Protein AF-A0A521X5S0-F1 (afdb_monomer_lite)

Radius of gyration: 18.9 Å; chains: 1; bounding box: 39×21×58 Å

pLDDT: mean 84.87, std 14.05, range [53.5, 98.0]

Sequence (92 aa):
MVPQPQSWYEFPIVPGLEDKARILFFHVPMAWVTVVAFMVAMVFGIKYLAKRNMDDDTKSVASAGLGLLFCILATTTGSLWAKFSWGSFWNW

Structure (mmCIF, N/CA/C/O backbone):
data_AF-A0A521X5S0-F1
#
_entry.id   AF-A0A521X5S0-F1
#
loop_
_atom_site.group_PDB
_atom_site.id
_atom_site.type_symbol
_atom_site.label_atom_id
_atom_site.label_alt_id
_atom_site.label_comp_id
_atom_site.label_asym_id
_atom_site.label_entity_id
_atom_site.label_seq_id
_atom_site.pdbx_PDB_ins_code
_atom_site.Cartn_x
_atom_site.Cartn_y
_atom_site.Cartn_z
_atom_site.occupancy
_atom_site.B_iso_or_equiv
_atom_site.auth_seq_id
_atom_site.auth_comp_id
_atom_site.auth_asym_id
_atom_site.auth_atom_id
_atom_site.pdbx_PDB_model_num
ATOM 1 N N . MET A 1 1 ? 6.419 13.369 -25.836 1.00 53.50 1 MET A N 1
ATOM 2 C CA . MET A 1 1 ? 5.143 13.145 -26.550 1.00 53.50 1 MET A CA 1
ATOM 3 C C . MET A 1 1 ? 5.452 12.276 -27.757 1.00 53.50 1 MET A C 1
ATOM 5 O O . MET A 1 1 ? 6.420 12.583 -28.441 1.00 53.50 1 MET A O 1
ATOM 9 N N . VAL A 1 2 ? 4.732 11.166 -27.955 1.00 59.38 2 VAL A N 1
ATOM 10 C CA . VAL A 1 2 ? 4.898 10.318 -29.150 1.00 59.38 2 VAL A CA 1
ATOM 11 C C . VAL A 1 2 ? 4.385 11.112 -30.358 1.00 59.38 2 VAL A C 1
ATOM 13 O O . VAL A 1 2 ? 3.269 11.621 -30.275 1.00 59.38 2 VAL A O 1
ATOM 16 N N . PRO A 1 3 ? 5.152 11.257 -31.452 1.00 69.19 3 PRO A N 1
ATOM 17 C CA . PRO A 1 3 ? 4.728 12.065 -32.600 1.00 69.19 3 PRO A CA 1
ATOM 18 C C . PRO A 1 3 ? 3.477 11.530 -33.327 1.00 69.19 3 PRO A C 1
ATOM 20 O O . PRO A 1 3 ? 2.781 12.302 -33.983 1.00 69.19 3 PRO A O 1
ATOM 23 N N . GLN A 1 4 ? 3.201 10.222 -33.223 1.00 72.62 4 GLN A N 1
ATOM 24 C CA . GLN A 1 4 ? 2.096 9.506 -33.880 1.00 72.62 4 GLN A CA 1
ATOM 25 C C . GLN A 1 4 ? 1.697 8.251 -33.059 1.00 72.62 4 GLN A C 1
ATOM 27 O O . GLN A 1 4 ? 2.235 7.180 -33.328 1.00 72.62 4 GLN A O 1
ATOM 32 N N . PRO A 1 5 ? 0.830 8.338 -32.033 1.00 62.84 5 PRO A N 1
ATOM 33 C CA . PRO A 1 5 ? 0.382 7.149 -31.306 1.00 62.84 5 PRO A CA 1
ATOM 34 C C . PRO A 1 5 ? -0.651 6.367 -32.136 1.00 62.84 5 PRO A C 1
ATOM 36 O O . PRO A 1 5 ? -1.725 6.886 -32.438 1.00 62.84 5 PRO A O 1
ATOM 39 N N . GLN A 1 6 ? -0.353 5.119 -32.494 1.00 77.69 6 GLN A N 1
ATOM 40 C CA . GLN A 1 6 ? -1.281 4.215 -33.184 1.00 77.69 6 GLN A CA 1
ATOM 41 C C . GLN A 1 6 ? -2.253 3.532 -32.210 1.00 77.69 6 GLN A C 1
ATOM 43 O O . GLN A 1 6 ? -3.352 3.121 -32.584 1.00 77.69 6 GLN A O 1
ATOM 48 N N . SER A 1 7 ? -1.878 3.463 -30.935 1.00 74.88 7 SER A N 1
ATOM 49 C CA . SER A 1 7 ? -2.703 2.966 -29.842 1.00 74.88 7 SER A CA 1
ATOM 50 C C . SER A 1 7 ? -2.563 3.846 -28.601 1.00 74.88 7 SER A C 1
ATOM 52 O O . SER A 1 7 ? -1.546 4.492 -28.363 1.00 74.88 7 SER A O 1
ATOM 54 N N . TRP A 1 8 ? -3.600 3.869 -27.768 1.00 67.75 8 TRP A N 1
ATOM 55 C CA . TRP A 1 8 ? -3.642 4.709 -26.568 1.00 67.75 8 TRP A CA 1
ATOM 56 C C . TRP A 1 8 ? -2.655 4.282 -25.465 1.00 67.75 8 TRP A C 1
ATOM 58 O O . TRP A 1 8 ? -2.436 5.028 -24.514 1.00 67.75 8 TRP A O 1
ATOM 68 N N . TYR A 1 9 ? -2.050 3.099 -25.603 1.00 65.62 9 TYR A N 1
ATOM 69 C CA . TYR A 1 9 ? -1.015 2.572 -24.711 1.00 65.62 9 TYR A CA 1
ATOM 70 C C . TYR A 1 9 ? 0.416 2.856 -25.195 1.00 65.62 9 TYR A C 1
ATOM 72 O O . TYR A 1 9 ? 1.373 2.366 -24.590 1.00 65.62 9 TYR A O 1
ATOM 80 N N . GLU A 1 10 ? 0.594 3.582 -26.300 1.00 63.78 10 GLU A N 1
ATOM 81 C CA . GLU A 1 10 ? 1.927 3.904 -26.805 1.00 63.78 10 GLU A CA 1
ATOM 82 C C . GLU A 1 10 ? 2.583 5.008 -25.980 1.00 63.78 10 GLU A C 1
ATOM 84 O O . GLU A 1 10 ? 2.184 6.174 -25.992 1.00 63.78 10 GLU A O 1
ATOM 89 N N . PHE A 1 11 ? 3.637 4.619 -25.264 1.00 63.47 11 PHE A N 1
ATOM 90 C CA . PHE A 1 11 ? 4.486 5.526 -24.506 1.00 63.47 11 PHE A CA 1
ATOM 91 C C . PHE A 1 11 ? 5.703 5.936 -25.341 1.00 63.47 11 PHE A C 1
ATOM 93 O O . PHE A 1 11 ? 6.222 5.127 -26.113 1.00 63.47 11 PHE A O 1
ATOM 100 N N . PRO A 1 12 ? 6.192 7.183 -25.199 1.00 62.47 12 PRO A N 1
ATOM 101 C CA . PRO A 1 12 ? 7.413 7.600 -25.868 1.00 62.47 12 PRO A CA 1
ATOM 102 C C . PRO A 1 12 ? 8.572 6.736 -25.385 1.00 62.47 12 PRO A C 1
ATOM 104 O O . PRO A 1 12 ? 8.797 6.594 -24.184 1.00 62.47 12 PRO A O 1
ATOM 107 N N . ILE A 1 13 ? 9.302 6.173 -26.342 1.00 63.06 13 ILE A N 1
ATOM 108 C CA . ILE A 1 13 ? 10.524 5.416 -26.109 1.00 63.06 13 ILE A CA 1
ATOM 109 C C . ILE A 1 13 ? 11.564 6.403 -25.573 1.00 63.06 13 ILE A C 1
ATOM 111 O O . ILE A 1 13 ? 12.170 7.163 -26.327 1.00 63.06 13 ILE A O 1
ATOM 115 N N . VAL A 1 14 ? 11.709 6.457 -24.249 1.00 61.62 14 VAL A N 1
ATOM 116 C CA . VAL A 1 14 ? 12.773 7.221 -23.594 1.00 61.62 14 VAL A CA 1
ATOM 117 C C . VAL A 1 14 ? 13.993 6.303 -23.524 1.00 61.62 14 VAL A C 1
ATOM 119 O O . VAL A 1 14 ? 13.900 5.261 -22.860 1.00 61.62 14 VAL A O 1
ATOM 122 N N . PRO A 1 15 ? 15.121 6.646 -24.177 1.00 55.84 15 PRO A N 1
ATOM 123 C CA . PRO A 1 15 ? 16.327 5.827 -24.139 1.00 55.84 15 PRO A CA 1
ATOM 124 C C . PRO A 1 15 ? 16.727 5.546 -22.682 1.00 55.84 15 PRO A C 1
ATOM 126 O O . PRO A 1 15 ? 16.999 6.471 -21.921 1.00 55.84 15 PRO A O 1
ATOM 129 N N . GLY A 1 16 ? 16.694 4.271 -22.277 1.00 58.66 16 GLY A N 1
ATOM 130 C CA . GLY A 1 16 ? 17.018 3.814 -20.918 1.00 58.66 16 GLY A CA 1
ATOM 131 C C . GLY A 1 16 ? 15.828 3.501 -19.995 1.00 58.66 16 GLY A C 1
ATOM 132 O O . GLY A 1 16 ? 16.015 2.745 -19.038 1.00 58.66 16 GLY A O 1
ATOM 133 N N . LEU A 1 17 ? 14.615 3.997 -20.281 1.00 58.75 17 LEU A N 1
ATOM 134 C CA . LEU A 1 17 ? 13.441 3.851 -19.398 1.00 58.75 17 LEU A CA 1
ATOM 135 C C . LEU A 1 17 ? 12.231 3.137 -20.037 1.00 58.75 17 LEU A C 1
ATOM 137 O O . LEU A 1 17 ? 11.385 2.672 -19.279 1.00 58.75 17 LEU A O 1
ATOM 141 N N . GLU A 1 18 ? 12.189 3.011 -21.373 1.00 67.69 18 GLU A N 1
ATOM 142 C CA . GLU A 1 18 ? 11.196 2.306 -22.226 1.00 67.69 18 GLU A CA 1
ATOM 143 C C . GLU A 1 18 ? 10.056 1.545 -21.493 1.00 67.69 18 GLU A C 1
ATOM 145 O O . GLU A 1 18 ? 9.193 2.155 -20.859 1.00 67.69 18 GLU A O 1
ATOM 150 N N . ASP A 1 19 ? 10.025 0.206 -21.573 1.00 63.06 19 ASP A N 1
ATOM 151 C CA . ASP A 1 19 ? 9.002 -0.652 -20.955 1.00 63.06 19 ASP A CA 1
ATOM 152 C C . ASP A 1 19 ? 9.142 -0.751 -19.430 1.00 63.06 19 ASP A C 1
ATOM 154 O O . ASP A 1 19 ? 8.219 -1.181 -18.734 1.00 63.06 19 ASP A O 1
ATOM 158 N N . LYS A 1 20 ? 10.273 -0.295 -18.884 1.00 62.28 20 LYS A N 1
ATOM 159 C CA . LYS A 1 20 ? 10.559 -0.299 -17.445 1.00 62.28 20 LYS A CA 1
ATOM 160 C C . LYS A 1 20 ? 9.681 0.699 -16.693 1.00 62.28 20 LYS A C 1
ATOM 162 O O . LYS A 1 20 ? 9.346 0.459 -15.538 1.00 62.28 20 LYS A O 1
ATOM 167 N N . ALA A 1 21 ? 9.263 1.790 -17.338 1.00 69.38 21 ALA A N 1
ATOM 168 C CA . ALA A 1 21 ? 8.348 2.762 -16.745 1.00 69.38 21 ALA A CA 1
ATOM 169 C C . ALA A 1 21 ? 6.925 2.205 -16.558 1.00 69.38 21 ALA A C 1
ATOM 171 O O . ALA A 1 21 ? 6.209 2.654 -15.664 1.00 69.38 21 ALA A O 1
ATOM 172 N N . ARG A 1 22 ? 6.513 1.194 -17.341 1.00 75.75 22 ARG A N 1
ATOM 173 C CA . ARG A 1 22 ? 5.152 0.630 -17.279 1.00 75.75 22 ARG A CA 1
ATOM 174 C C . ARG A 1 22 ? 4.840 0.017 -15.914 1.00 75.75 22 ARG A C 1
ATOM 176 O O . ARG A 1 22 ? 3.739 0.185 -15.402 1.00 75.75 22 ARG A O 1
ATOM 183 N N . ILE A 1 23 ? 5.822 -0.644 -15.295 1.00 83.19 23 ILE A N 1
ATOM 184 C CA . ILE A 1 23 ? 5.643 -1.272 -13.980 1.00 83.19 23 ILE A CA 1
ATOM 185 C C . ILE A 1 23 ? 5.423 -0.236 -12.871 1.00 83.19 23 ILE A C 1
ATOM 187 O O . ILE A 1 23 ? 4.720 -0.526 -11.907 1.00 83.19 23 ILE A O 1
ATOM 191 N N . LEU A 1 24 ? 5.959 0.984 -13.019 1.00 84.06 24 LEU A N 1
ATOM 192 C CA . LEU A 1 24 ? 5.797 2.057 -12.034 1.00 84.06 24 LEU A CA 1
ATOM 193 C C . LEU A 1 24 ? 4.345 2.530 -11.936 1.00 84.06 24 LEU A C 1
ATOM 195 O O . LEU A 1 24 ? 3.896 2.858 -10.840 1.00 84.06 24 LEU A O 1
ATOM 199 N N . PHE A 1 25 ? 3.588 2.483 -13.037 1.00 84.81 25 PHE A N 1
ATOM 200 C CA . PHE A 1 25 ? 2.156 2.795 -13.023 1.00 84.81 25 PHE A CA 1
ATOM 201 C C . PHE A 1 25 ? 1.338 1.816 -12.177 1.00 84.81 25 PHE A C 1
ATOM 203 O O . PHE A 1 25 ? 0.272 2.185 -11.702 1.00 84.81 25 PHE A O 1
ATOM 210 N N . PHE A 1 26 ? 1.835 0.598 -11.947 1.00 86.75 26 PHE A N 1
ATOM 211 C CA . PHE A 1 26 ? 1.220 -0.355 -11.023 1.00 86.75 26 PHE A CA 1
ATOM 212 C C . PHE A 1 26 ? 1.851 -0.269 -9.631 1.00 86.75 26 PHE A C 1
ATOM 214 O O . PHE A 1 26 ? 1.138 -0.188 -8.633 1.00 86.75 26 PHE A O 1
ATOM 221 N N . HIS A 1 27 ? 3.184 -0.243 -9.557 1.00 90.94 27 HIS A N 1
ATOM 222 C CA . HIS A 1 27 ? 3.942 -0.222 -8.307 1.00 90.94 27 HIS A CA 1
ATOM 223 C C . HIS A 1 27 ? 3.576 0.972 -7.416 1.00 90.94 27 HIS A C 1
ATOM 225 O O . HIS A 1 27 ? 3.284 0.784 -6.236 1.00 90.94 27 HIS A O 1
ATOM 231 N N . VAL A 1 28 ? 3.542 2.188 -7.973 1.00 92.12 28 VAL A N 1
ATOM 232 C CA . VAL A 1 28 ? 3.321 3.413 -7.189 1.00 92.12 28 VAL A CA 1
ATOM 233 C C . VAL A 1 28 ? 1.926 3.432 -6.546 1.00 92.12 28 VAL A C 1
ATOM 235 O O . VAL A 1 28 ? 1.855 3.632 -5.331 1.00 92.12 28 VAL A O 1
ATOM 238 N N . PRO A 1 29 ? 0.815 3.164 -7.266 1.00 94.12 29 PRO A N 1
ATOM 239 C CA . PRO A 1 29 ? -0.492 3.024 -6.626 1.00 94.12 29 PRO A CA 1
ATOM 240 C C . PRO A 1 29 ? -0.540 1.925 -5.559 1.00 94.12 29 PRO A C 1
ATOM 242 O O . PRO A 1 29 ? -1.095 2.157 -4.489 1.00 94.12 29 PRO A O 1
ATOM 245 N N . MET A 1 30 ? 0.069 0.756 -5.795 1.00 94.31 30 MET A N 1
ATOM 246 C CA . MET A 1 30 ? 0.088 -0.333 -4.804 1.00 94.31 30 MET A CA 1
ATOM 247 C C . MET A 1 30 ? 0.839 0.056 -3.523 1.00 94.31 30 MET A C 1
ATOM 249 O O . MET A 1 30 ? 0.382 -0.252 -2.418 1.00 94.31 30 MET A O 1
ATOM 253 N N . ALA A 1 31 ? 1.953 0.781 -3.648 1.00 94.94 31 ALA A N 1
ATOM 254 C CA . ALA A 1 31 ? 2.686 1.312 -2.503 1.00 94.94 31 ALA A CA 1
ATOM 255 C C . ALA A 1 31 ? 1.826 2.300 -1.696 1.00 94.94 31 ALA A C 1
ATOM 257 O O . ALA A 1 31 ? 1.759 2.206 -0.471 1.00 94.94 31 ALA A O 1
ATOM 258 N N . TRP A 1 32 ? 1.089 3.194 -2.361 1.00 97.19 32 TRP A N 1
ATOM 259 C CA . TRP A 1 32 ? 0.180 4.118 -1.676 1.00 97.19 32 TRP A CA 1
ATOM 260 C C . TRP A 1 32 ? -0.987 3.412 -0.986 1.00 97.19 32 TRP A C 1
ATOM 262 O O . TRP A 1 32 ? -1.301 3.742 0.157 1.00 97.19 32 TRP A O 1
ATOM 272 N N . VAL A 1 33 ? -1.597 2.411 -1.628 1.00 96.38 33 VAL A N 1
ATOM 273 C CA . VAL A 1 33 ? -2.666 1.614 -1.005 1.00 96.38 33 VAL A CA 1
ATOM 274 C C . VAL A 1 33 ? -2.153 0.913 0.251 1.00 96.38 33 VAL A C 1
ATOM 276 O O . VAL A 1 33 ? -2.842 0.922 1.267 1.00 96.38 33 VAL A O 1
ATOM 279 N N . THR A 1 34 ? -0.928 0.384 0.222 1.00 96.88 34 THR A N 1
ATOM 280 C CA . THR A 1 34 ? -0.271 -0.208 1.399 1.00 96.88 34 THR A CA 1
ATOM 281 C C . THR A 1 34 ? -0.194 0.783 2.559 1.00 96.88 34 THR A C 1
ATOM 283 O O . THR A 1 34 ? -0.622 0.477 3.673 1.00 96.88 34 THR A O 1
ATOM 286 N N . VAL A 1 35 ? 0.318 1.989 2.293 1.00 96.81 35 VAL A N 1
ATOM 287 C CA . VAL A 1 35 ? 0.481 3.042 3.307 1.00 96.81 35 VAL A CA 1
ATOM 288 C C . VAL A 1 35 ? -0.869 3.451 3.891 1.00 96.81 35 VAL A C 1
ATOM 290 O O . VAL A 1 35 ? -1.020 3.515 5.110 1.00 96.81 35 VAL A O 1
ATOM 293 N N . VAL A 1 36 ? -1.866 3.690 3.036 1.00 97.81 36 VAL A N 1
ATOM 294 C CA . VAL A 1 36 ? -3.211 4.083 3.475 1.00 97.81 36 VAL A CA 1
ATOM 295 C C . VAL A 1 36 ? -3.869 2.964 4.282 1.00 97.81 36 VAL A C 1
ATOM 297 O O . VAL A 1 36 ? -4.427 3.233 5.342 1.00 97.81 36 VAL A O 1
ATOM 300 N N . ALA A 1 37 ? -3.770 1.710 3.842 1.00 97.25 37 ALA A N 1
ATOM 301 C CA . ALA A 1 37 ? -4.357 0.571 4.541 1.00 97.25 37 ALA A CA 1
ATOM 302 C C . ALA A 1 37 ? -3.755 0.381 5.943 1.00 97.25 37 ALA A C 1
ATOM 304 O O . ALA A 1 37 ? -4.499 0.206 6.911 1.00 97.25 37 ALA A O 1
ATOM 305 N N . PHE A 1 38 ? -2.432 0.503 6.090 1.00 97.94 38 PHE A N 1
ATOM 306 C CA . PHE A 1 38 ? -1.795 0.453 7.408 1.00 97.94 38 PHE A CA 1
ATOM 307 C C . PHE A 1 38 ? -2.102 1.677 8.273 1.00 97.94 38 PHE A C 1
ATOM 309 O O . PHE A 1 38 ? -2.275 1.533 9.482 1.00 97.94 38 PHE A O 1
ATOM 31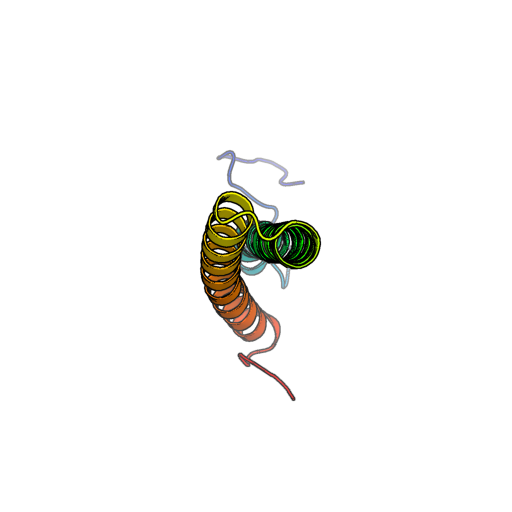6 N N . MET A 1 39 ? -2.239 2.865 7.684 1.00 98.00 39 MET A N 1
ATOM 317 C CA . MET A 1 39 ? -2.675 4.054 8.418 1.00 98.00 39 MET A CA 1
ATOM 318 C C . MET A 1 39 ? -4.097 3.880 8.965 1.00 98.00 39 MET A C 1
ATOM 320 O O . MET A 1 39 ? -4.356 4.183 10.128 1.00 98.00 39 MET A O 1
ATOM 324 N N . VAL A 1 40 ? -5.011 3.339 8.157 1.00 97.38 40 VAL A N 1
ATOM 325 C CA . VAL A 1 40 ? -6.379 3.019 8.579 1.00 97.38 40 VAL A CA 1
ATOM 326 C C . VAL A 1 40 ? -6.372 1.956 9.681 1.00 97.38 40 VAL A C 1
ATOM 328 O O . VAL A 1 40 ? -7.048 2.137 10.695 1.00 97.38 40 VAL A O 1
ATOM 331 N N . ALA A 1 41 ? -5.563 0.900 9.538 1.00 97.75 41 ALA A N 1
ATOM 332 C CA . ALA A 1 41 ? -5.388 -0.115 10.575 1.00 97.75 41 ALA A CA 1
ATOM 333 C C . ALA A 1 41 ? -4.906 0.501 11.898 1.00 97.75 41 ALA A C 1
ATOM 335 O O . ALA A 1 41 ? -5.495 0.256 12.946 1.00 97.75 41 ALA A O 1
ATOM 336 N N . MET A 1 42 ? -3.902 1.381 11.850 1.00 97.56 42 MET A N 1
ATOM 337 C CA . MET A 1 42 ? -3.402 2.100 13.023 1.00 97.56 42 MET A CA 1
ATOM 338 C C . MET A 1 42 ? -4.502 2.937 13.691 1.00 97.56 42 MET A C 1
ATOM 340 O O . MET A 1 42 ? -4.671 2.867 14.908 1.00 97.56 42 MET A O 1
ATOM 344 N N . VAL A 1 43 ? -5.278 3.704 12.918 1.00 97.69 43 VAL A N 1
ATOM 345 C CA . VAL A 1 43 ? -6.366 4.540 13.454 1.00 97.69 43 VAL A CA 1
ATOM 346 C C . VAL A 1 43 ? -7.430 3.684 14.145 1.00 97.69 43 VAL A C 1
ATOM 348 O O . VAL A 1 43 ? -7.833 3.997 15.267 1.00 97.69 43 VAL A O 1
ATOM 351 N N . PHE A 1 44 ? -7.877 2.594 13.518 1.00 97.00 44 PHE A N 1
ATOM 352 C CA . PHE A 1 44 ? -8.866 1.697 14.120 1.00 97.00 44 PHE A CA 1
ATOM 353 C C . PHE A 1 44 ? -8.309 0.924 15.320 1.00 97.00 44 PHE A C 1
ATOM 355 O O . PHE A 1 44 ? -9.015 0.784 16.316 1.00 97.00 44 PHE A O 1
ATOM 362 N N . GLY A 1 45 ? -7.034 0.530 15.291 1.00 96.25 45 GLY A N 1
ATOM 363 C CA . GLY A 1 45 ? -6.339 -0.042 16.442 1.00 96.25 45 GLY A CA 1
ATOM 364 C C . GLY A 1 45 ? -6.323 0.914 17.635 1.00 96.25 45 GLY A C 1
ATOM 365 O O . GLY A 1 45 ? -6.737 0.540 18.728 1.00 96.25 45 GLY A O 1
ATOM 366 N N . ILE A 1 46 ? -5.955 2.184 17.431 1.00 97.06 46 ILE A N 1
ATOM 367 C CA . ILE A 1 46 ? -5.987 3.207 18.492 1.00 97.06 46 ILE A CA 1
ATOM 368 C C . ILE A 1 46 ? -7.413 3.386 19.036 1.00 97.06 46 ILE A C 1
ATOM 370 O O . ILE A 1 46 ? -7.611 3.443 20.252 1.00 97.06 46 ILE A O 1
ATOM 374 N N . LYS A 1 47 ? -8.426 3.435 18.159 1.00 95.62 47 LYS A N 1
ATOM 375 C CA . LYS A 1 47 ? -9.837 3.532 18.574 1.00 95.62 47 LYS A CA 1
ATOM 376 C C . LYS A 1 47 ? -10.281 2.328 19.403 1.00 95.62 47 LYS A C 1
ATOM 378 O O . LYS A 1 47 ? -10.963 2.519 20.413 1.00 95.62 47 LYS A O 1
ATOM 383 N N . TYR A 1 48 ? -9.873 1.121 19.014 1.00 96.56 48 TYR A N 1
ATOM 384 C CA . TYR A 1 48 ? -10.135 -0.092 19.777 1.00 96.56 48 TYR A CA 1
ATOM 385 C C . TYR A 1 48 ? -9.472 -0.037 21.156 1.00 96.56 48 TYR A C 1
ATOM 387 O O . TYR A 1 48 ? -10.149 -0.274 22.152 1.00 96.56 48 TYR A O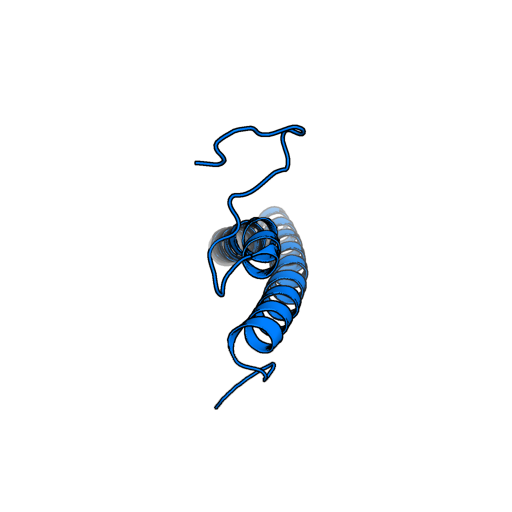 1
ATOM 395 N N . LEU A 1 49 ? -8.201 0.365 21.256 1.00 95.44 49 LEU A N 1
ATOM 396 C CA . LEU A 1 49 ? -7.527 0.497 22.553 1.00 95.44 49 LEU A CA 1
ATOM 397 C C . LEU A 1 49 ? -8.215 1.528 23.465 1.00 95.44 49 LEU A C 1
ATOM 399 O O . LEU A 1 49 ? -8.290 1.318 24.675 1.00 95.44 49 LEU A O 1
ATOM 403 N N . ALA A 1 50 ? -8.750 2.611 22.897 1.00 95.69 50 ALA A N 1
ATOM 404 C CA . ALA A 1 50 ? -9.424 3.660 23.658 1.00 95.69 50 ALA A CA 1
ATOM 405 C C . ALA A 1 50 ? -10.841 3.275 24.122 1.00 95.69 50 ALA A C 1
ATOM 407 O O . ALA A 1 50 ? -11.227 3.601 25.242 1.00 95.69 50 ALA A O 1
ATOM 408 N N . LYS A 1 51 ? -11.638 2.618 23.266 1.00 93.88 51 LYS A N 1
ATOM 409 C CA . LYS A 1 51 ? -13.074 2.364 23.514 1.00 93.88 51 LYS A CA 1
ATOM 410 C C . LYS A 1 51 ? -13.430 0.898 23.765 1.00 93.88 51 LYS A C 1
ATOM 412 O O . LYS A 1 51 ? -14.556 0.619 24.158 1.00 93.88 51 LYS A O 1
ATOM 417 N N . ARG A 1 52 ? -12.498 -0.028 23.522 1.00 92.31 52 ARG A N 1
ATOM 418 C CA . ARG A 1 52 ? -12.671 -1.493 23.578 1.00 92.31 52 ARG A CA 1
ATOM 419 C C . ARG A 1 52 ? -13.842 -2.019 22.738 1.00 92.31 52 ARG A C 1
ATOM 421 O O . ARG A 1 52 ? -14.450 -3.026 23.083 1.00 92.31 52 ARG A O 1
ATOM 428 N N . ASN A 1 53 ? -14.161 -1.344 21.632 1.00 94.25 53 ASN A N 1
ATOM 429 C CA . ASN A 1 53 ? -15.207 -1.782 20.711 1.00 94.25 53 ASN A CA 1
ATOM 430 C C . ASN A 1 53 ? -14.663 -2.811 19.704 1.00 94.25 53 ASN A C 1
ATOM 432 O O . ASN A 1 53 ? -13.808 -2.474 18.886 1.00 94.25 53 ASN A O 1
ATOM 436 N N . MET A 1 54 ? -15.199 -4.031 19.717 1.00 94.88 54 MET A N 1
ATOM 437 C CA . MET A 1 54 ? -14.771 -5.125 18.832 1.00 94.88 54 MET A CA 1
ATOM 438 C C . MET A 1 54 ? -14.954 -4.828 17.334 1.00 94.88 54 MET A C 1
ATOM 440 O O . MET A 1 54 ? -14.213 -5.359 16.504 1.00 94.88 54 MET A O 1
ATOM 444 N N . ASP A 1 55 ? -15.881 -3.938 16.969 1.00 95.50 55 ASP A N 1
ATOM 445 C CA . ASP A 1 55 ? -16.049 -3.519 15.572 1.00 95.50 55 ASP A CA 1
ATOM 446 C C . ASP A 1 55 ? -14.820 -2.767 15.046 1.00 95.50 55 ASP A C 1
ATOM 448 O O . ASP A 1 55 ? -14.463 -2.885 13.872 1.00 95.50 55 ASP A O 1
ATOM 452 N N . ASP A 1 56 ? -14.176 -1.966 15.903 1.00 94.62 56 ASP A N 1
ATOM 453 C CA . ASP A 1 56 ? -12.960 -1.237 15.539 1.00 94.62 56 ASP A CA 1
ATOM 454 C C . ASP A 1 56 ? -11.769 -2.206 15.417 1.00 94.62 56 ASP A C 1
ATOM 456 O O . ASP A 1 56 ? -10.959 -2.056 14.503 1.00 94.62 56 ASP A O 1
ATOM 460 N N . ASP A 1 57 ? -11.704 -3.250 16.250 1.00 96.00 57 ASP A N 1
ATOM 461 C CA . ASP A 1 57 ? -10.685 -4.305 16.139 1.00 96.00 57 ASP A CA 1
ATOM 462 C C . ASP A 1 57 ? -10.809 -5.078 14.816 1.00 96.00 57 ASP 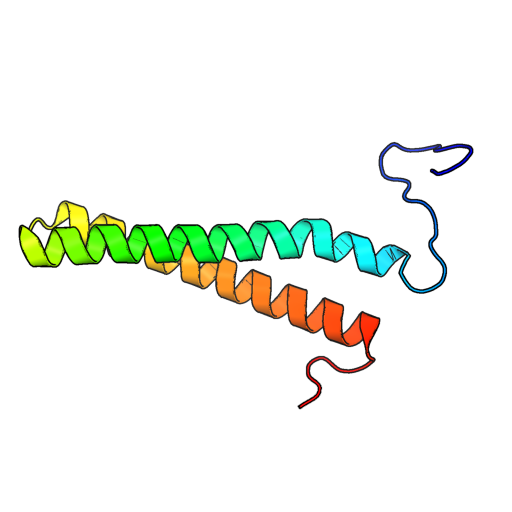A C 1
ATOM 464 O O . ASP A 1 57 ? -9.846 -5.202 14.058 1.00 96.00 57 ASP A O 1
ATOM 468 N N . THR A 1 58 ? -12.030 -5.484 14.459 1.00 96.56 58 THR A N 1
ATOM 469 C CA . THR A 1 58 ? -12.302 -6.190 13.195 1.00 96.56 58 THR A CA 1
ATOM 470 C C . THR A 1 58 ? -11.886 -5.352 11.982 1.00 96.56 58 THR A C 1
ATOM 472 O O . THR A 1 58 ? -11.250 -5.857 11.053 1.00 96.56 58 THR A O 1
ATOM 475 N N . LYS A 1 59 ? -12.190 -4.045 11.994 1.00 96.06 59 LYS A N 1
ATOM 476 C CA . LYS A 1 59 ? -11.771 -3.112 10.932 1.00 96.06 59 LYS A CA 1
ATOM 477 C C . LYS A 1 59 ? -10.255 -2.944 10.880 1.00 96.06 59 LYS A C 1
ATOM 479 O O . LYS A 1 59 ? -9.698 -2.871 9.783 1.00 96.06 59 LYS A O 1
ATOM 484 N N . SER A 1 60 ? -9.596 -2.897 12.036 1.00 97.19 60 SER A N 1
ATOM 485 C CA . SER A 1 60 ? -8.137 -2.822 12.136 1.00 97.19 60 SER A CA 1
ATOM 486 C C . SER A 1 60 ? -7.478 -4.040 11.486 1.00 97.19 60 SER A C 1
ATOM 488 O O . SER A 1 60 ? -6.656 -3.883 10.583 1.00 97.19 60 SER A O 1
ATOM 490 N N . VAL A 1 61 ? -7.912 -5.250 11.856 1.00 97.44 61 VAL A N 1
ATOM 491 C CA . VAL A 1 61 ? -7.381 -6.513 11.319 1.00 97.44 61 VAL A CA 1
ATOM 492 C C . VAL A 1 61 ? -7.612 -6.625 9.812 1.00 97.44 61 VAL A C 1
ATOM 494 O O . VAL A 1 61 ? -6.679 -6.936 9.071 1.00 97.44 61 VAL A O 1
ATOM 497 N N . ALA A 1 62 ? -8.820 -6.316 9.332 1.00 97.31 62 ALA A N 1
ATOM 498 C CA . ALA A 1 62 ? -9.120 -6.337 7.900 1.00 97.31 62 ALA A CA 1
ATOM 499 C C . ALA A 1 62 ? -8.239 -5.351 7.108 1.00 97.31 62 ALA A C 1
ATOM 501 O O . ALA A 1 62 ? -7.686 -5.704 6.064 1.00 97.31 62 ALA A O 1
ATOM 502 N N . SER A 1 63 ? -8.055 -4.132 7.629 1.00 97.00 63 SER A N 1
ATOM 503 C CA . SER A 1 63 ? -7.204 -3.111 7.002 1.00 97.00 63 SER A CA 1
ATOM 504 C C . SER A 1 63 ? -5.728 -3.517 7.013 1.00 97.00 63 SER A C 1
ATOM 506 O O . SER A 1 63 ? -5.035 -3.331 6.016 1.00 97.00 63 SER A O 1
ATOM 508 N N . ALA A 1 64 ? -5.249 -4.125 8.102 1.00 97.50 64 ALA A N 1
ATOM 509 C CA . ALA A 1 64 ? -3.886 -4.637 8.204 1.00 97.50 64 ALA A CA 1
ATOM 510 C C . ALA A 1 64 ? -3.630 -5.784 7.214 1.00 97.50 64 ALA A C 1
ATOM 512 O O . ALA A 1 64 ? -2.582 -5.813 6.571 1.00 97.50 64 ALA A O 1
ATOM 513 N N . GLY A 1 65 ? -4.598 -6.689 7.041 1.00 97.69 65 GLY A N 1
ATOM 514 C CA . GLY A 1 65 ? -4.529 -7.764 6.049 1.00 97.69 65 GLY A CA 1
ATOM 515 C C . GLY A 1 65 ? -4.447 -7.236 4.613 1.00 97.69 65 GLY A C 1
ATOM 516 O O . GLY A 1 65 ? -3.599 -7.680 3.840 1.00 97.69 65 GLY A O 1
ATOM 517 N N . LEU A 1 66 ? -5.267 -6.233 4.273 1.00 96.94 66 LEU A N 1
ATOM 518 C CA . LEU A 1 66 ? -5.183 -5.538 2.982 1.00 96.94 66 LEU A CA 1
ATOM 519 C C . LEU A 1 66 ? -3.829 -4.843 2.800 1.00 96.94 66 LEU A C 1
ATOM 521 O O . LEU A 1 66 ? -3.204 -4.991 1.752 1.00 96.94 66 LEU A O 1
ATOM 525 N N . GLY A 1 67 ? -3.354 -4.130 3.824 1.00 97.19 67 GLY A N 1
ATOM 526 C CA . GLY A 1 67 ? -2.045 -3.482 3.808 1.00 97.19 67 GLY A CA 1
ATOM 527 C C . GLY A 1 67 ? -0.919 -4.477 3.551 1.00 97.19 67 GLY A C 1
ATOM 528 O O . GLY A 1 67 ? -0.080 -4.235 2.692 1.00 97.19 67 GLY A O 1
ATOM 529 N N . LEU A 1 68 ? -0.938 -5.637 4.208 1.00 97.62 68 LEU A N 1
ATOM 530 C CA . LEU A 1 68 ? 0.061 -6.686 4.009 1.00 97.62 68 LEU A CA 1
ATOM 531 C C . LEU A 1 68 ? 0.038 -7.251 2.583 1.00 97.62 68 LEU A C 1
ATOM 533 O O . LEU A 1 68 ? 1.097 -7.428 1.983 1.00 97.62 68 LEU A O 1
ATOM 537 N N . LEU A 1 69 ? -1.150 -7.499 2.026 1.00 97.38 69 LEU A N 1
ATOM 538 C CA . LEU A 1 69 ? -1.295 -7.991 0.656 1.00 97.38 69 LEU A CA 1
ATOM 539 C C . LEU A 1 69 ? -0.678 -7.013 -0.353 1.00 97.38 69 LEU A C 1
ATOM 541 O O . LEU A 1 69 ? 0.154 -7.405 -1.172 1.00 97.38 69 LEU A O 1
ATOM 545 N N . PHE A 1 70 ? -1.053 -5.734 -0.274 1.00 96.38 70 PHE A N 1
ATOM 546 C CA . PHE A 1 70 ? -0.502 -4.711 -1.161 1.00 96.38 70 PHE A CA 1
ATOM 547 C C . PHE A 1 70 ? 0.980 -4.448 -0.895 1.00 96.38 70 PHE A C 1
ATOM 549 O O . PHE A 1 70 ? 1.708 -4.175 -1.846 1.00 96.38 70 PHE A O 1
ATOM 556 N N . CYS A 1 71 ? 1.445 -4.610 0.347 1.00 96.75 71 CYS A N 1
ATOM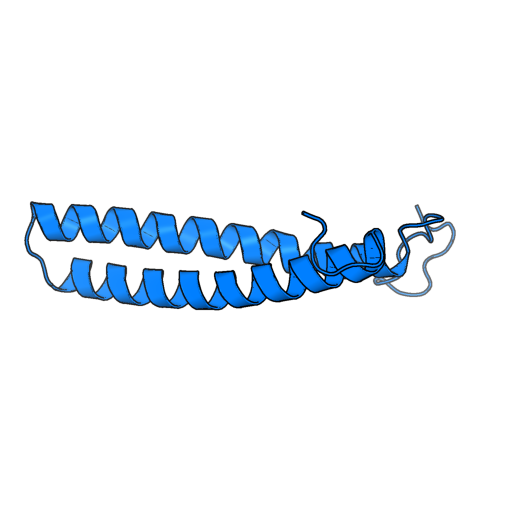 557 C CA . CYS A 1 71 ? 2.856 -4.501 0.700 1.00 96.75 71 CYS A CA 1
ATOM 558 C C . CYS A 1 71 ? 3.679 -5.545 -0.052 1.00 96.75 71 CYS A C 1
ATOM 560 O O . CYS A 1 71 ? 4.635 -5.192 -0.734 1.00 96.75 71 CYS A O 1
ATOM 562 N N . ILE A 1 72 ? 3.260 -6.815 -0.011 1.00 96.75 72 ILE A N 1
ATOM 563 C CA . ILE A 1 72 ? 3.933 -7.903 -0.731 1.00 96.75 72 ILE A CA 1
ATOM 564 C C . ILE A 1 72 ? 3.976 -7.594 -2.231 1.00 96.75 72 ILE A C 1
ATOM 566 O O . ILE A 1 72 ? 5.043 -7.654 -2.842 1.00 96.75 72 ILE A O 1
ATOM 570 N N . LEU A 1 73 ? 2.845 -7.194 -2.819 1.00 94.88 73 LEU A N 1
ATOM 571 C CA . LEU A 1 73 ? 2.772 -6.841 -4.239 1.00 94.88 73 LEU A CA 1
ATOM 572 C C . LEU A 1 73 ? 3.676 -5.651 -4.589 1.00 94.88 73 LEU A C 1
ATOM 574 O O . LEU A 1 73 ? 4.392 -5.688 -5.594 1.00 94.88 73 LEU A O 1
ATOM 578 N N . ALA A 1 74 ? 3.686 -4.606 -3.761 1.00 94.56 74 ALA A N 1
ATOM 579 C CA . ALA A 1 74 ? 4.549 -3.447 -3.932 1.00 94.56 74 ALA A CA 1
ATOM 580 C C . ALA A 1 74 ? 6.027 -3.851 -3.832 1.00 94.56 74 ALA A C 1
ATOM 582 O O . ALA A 1 74 ? 6.811 -3.495 -4.705 1.00 94.56 74 ALA A O 1
ATOM 583 N N . THR A 1 75 ? 6.417 -4.662 -2.849 1.00 93.88 75 THR A N 1
ATOM 584 C CA . THR A 1 75 ? 7.797 -5.143 -2.704 1.00 93.88 75 THR A CA 1
ATOM 585 C C . THR A 1 75 ? 8.234 -5.999 -3.891 1.00 93.88 75 THR A C 1
ATOM 587 O O . THR A 1 75 ? 9.319 -5.781 -4.426 1.00 93.88 75 THR A O 1
ATOM 590 N N . THR A 1 76 ? 7.404 -6.938 -4.358 1.00 92.31 76 THR A N 1
ATOM 591 C CA . THR A 1 76 ? 7.739 -7.786 -5.514 1.00 92.31 76 THR A CA 1
ATOM 592 C C . THR A 1 76 ? 7.846 -6.977 -6.805 1.00 92.31 76 THR A C 1
ATOM 594 O O . THR A 1 76 ? 8.764 -7.180 -7.597 1.00 92.31 76 THR A O 1
ATOM 597 N N . THR A 1 77 ? 6.935 -6.031 -7.031 1.00 90.25 77 THR A N 1
ATOM 598 C CA . THR A 1 77 ? 7.004 -5.166 -8.220 1.00 90.25 77 THR A CA 1
ATOM 599 C C . THR A 1 77 ? 8.162 -4.174 -8.151 1.00 90.25 77 THR A C 1
ATOM 601 O O . THR A 1 77 ? 8.796 -3.909 -9.172 1.00 90.25 77 THR A O 1
ATOM 604 N N . GLY A 1 78 ? 8.494 -3.682 -6.956 1.00 89.00 78 GLY A N 1
ATOM 605 C CA . GLY A 1 78 ? 9.635 -2.802 -6.720 1.00 89.00 78 GLY A CA 1
ATOM 606 C C . GLY A 1 78 ? 10.970 -3.512 -6.935 1.00 89.00 78 GLY A C 1
ATOM 607 O O . GLY A 1 78 ? 11.843 -2.974 -7.612 1.00 89.00 78 GLY A O 1
ATOM 608 N N . SER A 1 79 ? 11.117 -4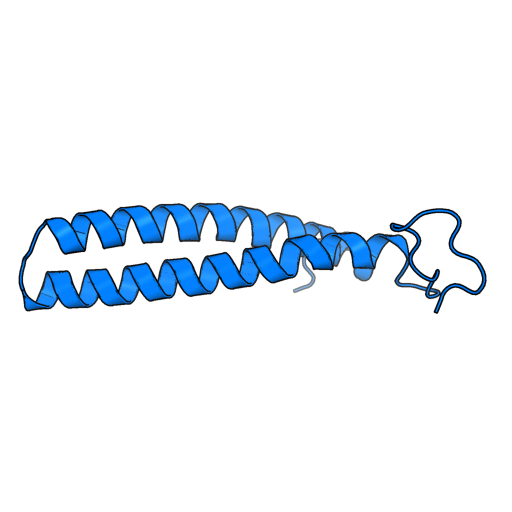.746 -6.443 1.00 87.62 79 SER A N 1
ATOM 609 C CA . SER A 1 79 ? 12.332 -5.539 -6.668 1.00 87.62 79 SER A CA 1
ATOM 610 C C . SER A 1 79 ? 12.509 -5.891 -8.146 1.00 87.62 79 SER A C 1
ATOM 612 O O . SER A 1 79 ? 13.620 -5.825 -8.676 1.00 87.62 79 SER A O 1
ATOM 614 N N . LEU A 1 80 ? 11.414 -6.202 -8.846 1.00 85.56 80 LEU A N 1
ATOM 615 C CA . LEU A 1 80 ? 11.438 -6.451 -10.282 1.00 85.56 80 LEU A CA 1
ATOM 616 C C . LEU A 1 80 ? 11.874 -5.199 -11.059 1.00 85.56 80 LEU A C 1
ATOM 618 O O . LEU A 1 80 ? 12.736 -5.289 -11.933 1.00 85.56 80 LEU A O 1
ATOM 622 N N . TRP A 1 81 ? 11.348 -4.026 -10.697 1.00 84.81 81 TRP A N 1
ATOM 623 C CA . TRP A 1 81 ? 11.800 -2.750 -11.253 1.00 84.81 81 TRP A CA 1
ATOM 624 C C . TRP A 1 81 ? 13.288 -2.489 -10.973 1.00 84.81 81 TRP A C 1
ATOM 626 O O . TRP A 1 81 ? 14.017 -2.114 -11.891 1.00 84.81 81 TRP A O 1
ATOM 636 N N . ALA A 1 82 ? 13.761 -2.745 -9.748 1.00 82.38 82 ALA A N 1
ATOM 637 C CA . ALA A 1 82 ? 15.165 -2.577 -9.374 1.00 82.38 82 ALA A CA 1
ATOM 638 C C . ALA A 1 82 ? 16.088 -3.469 -10.217 1.00 82.38 82 ALA A C 1
ATOM 640 O O . ALA A 1 82 ? 17.080 -2.982 -10.759 1.00 82.38 82 ALA A O 1
ATOM 641 N N . LYS A 1 83 ? 15.713 -4.736 -10.447 1.00 80.75 83 LYS A N 1
ATOM 642 C CA . LYS A 1 83 ? 16.456 -5.629 -11.348 1.00 80.75 83 LYS A CA 1
ATOM 643 C C . LYS A 1 83 ? 16.533 -5.083 -12.766 1.00 80.75 83 LYS A C 1
ATOM 645 O O . LYS A 1 83 ? 17.592 -5.145 -13.384 1.00 80.75 83 LYS A O 1
ATOM 650 N N . PHE A 1 84 ? 15.438 -4.553 -13.299 1.00 74.75 84 PHE A N 1
ATOM 651 C CA . PHE A 1 84 ? 15.445 -4.012 -14.656 1.00 74.75 84 PHE A CA 1
ATOM 652 C C . PHE A 1 84 ? 16.203 -2.685 -14.772 1.00 74.75 84 PHE A C 1
ATOM 654 O O . PHE A 1 84 ? 16.802 -2.423 -15.817 1.00 74.75 84 PHE A O 1
ATOM 661 N N . SER A 1 85 ? 16.198 -1.851 -13.734 1.00 74.88 85 SER A N 1
ATOM 662 C CA . SER A 1 85 ? 16.889 -0.556 -13.730 1.00 74.88 85 SER A CA 1
ATOM 663 C C . SER A 1 85 ? 18.380 -0.677 -13.417 1.00 74.88 85 SER A C 1
ATOM 665 O O . SER A 1 85 ? 19.188 -0.021 -14.069 1.00 74.88 85 SER A O 1
ATOM 667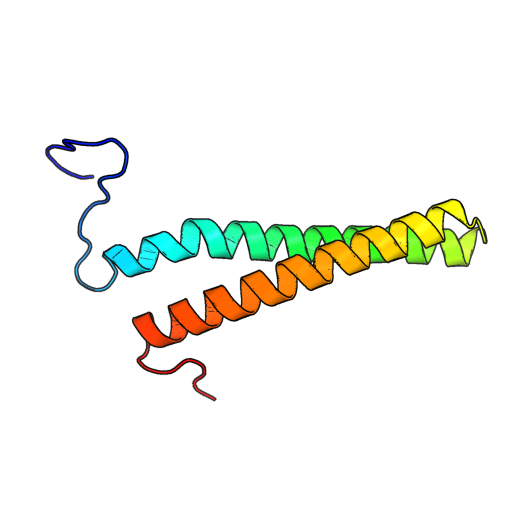 N N . TRP A 1 86 ? 18.753 -1.512 -12.446 1.00 75.56 86 TRP A N 1
ATOM 668 C CA . TRP A 1 86 ? 20.109 -1.587 -11.882 1.00 75.56 86 TRP A CA 1
ATOM 669 C C . TRP A 1 86 ? 20.788 -2.950 -12.069 1.00 75.56 86 TRP A C 1
ATOM 671 O O . TRP A 1 86 ? 21.910 -3.141 -11.613 1.00 75.56 86 TRP A O 1
ATOM 681 N N . GLY A 1 87 ? 20.123 -3.920 -12.701 1.00 77.25 87 GLY A N 1
ATOM 682 C CA . GLY A 1 87 ? 20.654 -5.270 -12.924 1.00 77.25 87 GLY A CA 1
ATOM 683 C C . GLY A 1 87 ? 20.551 -6.216 -11.720 1.00 77.25 87 GLY A C 1
ATOM 684 O O . GLY A 1 87 ? 20.744 -7.418 -11.885 1.00 77.25 87 GLY A O 1
ATOM 685 N N . SER A 1 88 ? 20.195 -5.714 -10.531 1.00 77.69 88 SER A N 1
ATOM 686 C CA . SER A 1 88 ? 20.031 -6.499 -9.298 1.00 77.69 88 SER A CA 1
ATOM 687 C C . SER A 1 88 ? 18.705 -6.181 -8.602 1.00 77.69 88 SER A C 1
ATOM 689 O O . SER A 1 88 ? 18.259 -5.037 -8.605 1.00 77.69 88 SER A O 1
ATOM 691 N N . PHE A 1 89 ? 18.075 -7.191 -7.993 1.00 70.44 89 PHE A N 1
ATOM 692 C CA . PHE A 1 89 ? 16.818 -7.041 -7.241 1.00 70.44 89 PHE A CA 1
ATOM 693 C C . PHE A 1 89 ? 16.973 -6.178 -5.982 1.00 70.44 89 PHE A C 1
ATOM 695 O O . PHE A 1 89 ? 16.007 -5.570 -5.530 1.00 70.44 89 PHE A O 1
ATOM 702 N N . TRP A 1 90 ? 18.181 -6.145 -5.423 1.00 66.69 90 TRP A N 1
ATOM 703 C CA . TRP A 1 90 ? 18.562 -5.309 -4.296 1.00 66.69 90 TRP A CA 1
ATOM 704 C C . TRP A 1 90 ? 20.071 -5.086 -4.391 1.00 66.69 90 TRP A C 1
ATOM 706 O O . TRP A 1 90 ? 20.831 -6.048 -4.501 1.00 66.69 90 TRP A O 1
ATOM 716 N N . ASN A 1 91 ? 20.503 -3.829 -4.388 1.00 59.59 91 ASN A N 1
ATOM 717 C CA . ASN A 1 91 ? 21.887 -3.491 -4.081 1.00 59.59 91 ASN A CA 1
ATOM 718 C C . ASN A 1 91 ? 21.881 -2.988 -2.641 1.00 59.59 91 ASN A C 1
ATOM 720 O O . ASN A 1 91 ? 21.094 -2.094 -2.317 1.00 59.59 91 ASN A O 1
ATOM 724 N N . TRP A 1 92 ? 22.668 -3.632 -1.788 1.00 61.00 92 TRP A N 1
ATOM 725 C CA . TRP A 1 92 ? 22.976 -3.136 -0.453 1.00 61.00 92 TRP A CA 1
ATOM 726 C C . TRP A 1 92 ? 24.238 -2.278 -0.503 1.00 61.00 92 TRP A C 1
ATOM 728 O O . TRP A 1 92 ? 25.103 -2.552 -1.369 1.00 61.00 92 TRP A O 1
#

Foldseek 3Di:
DPPDDPDPPDDPCDVQCRCLVVLCVVLVVLLVLLVVLQVQLVVLVVVCVVPVDVVSVVSNVVSNVSSVVSVVVNLVSQLVSCCSNPVGSDDD

Secondary structure (DSSP, 8-state):
--SS-SSTT-----TTTTTHHHHHHHHHHHHHHHHHHHHHHHHHHHHHHHH--HHHHHHHHHHHHHHHHHHHHHHHHHHHHHHHHHSSS---